Protein AF-A0AAW2V816-F1 (afdb_monomer)

Secondary structure (DSSP, 8-state):
--HHHHHHHHHHHHHHHHHHHHHHHTSPPHHHHHHHHT--SHHHHHHHHHTSTTHHHHTT-

Nearest PDB structures (foldseek):
  9b8o-assembly1_d  TM=9.071E-01  e=4.879E-04  Rattus norvegi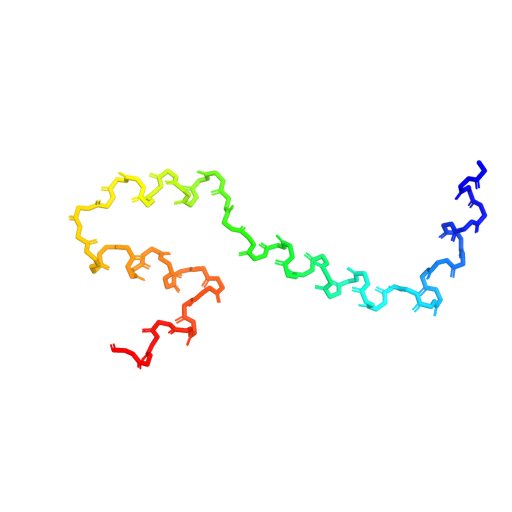cus
  7u4t-assembly1_Q  TM=8.893E-01  e=1.074E-03  Homo sapiens
  8eau-assembly1_d  TM=8.666E-01  e=2.212E-03  Saccharomyces cerevisiae
  7tmt-assembly1_d  TM=8.679E-01  e=3.073E-03  Saccharomyces cerevisiae

InterPro domains:
  IPR002843 ATPase, V0 complex, C/D subunit [PF01992] (16-60)
  IPR016727 ATPase, V0 complex, subunit D [PTHR11028] (1-60)
  IPR036079 V-type ATP synthase subunit C/D subunit superfamily [SSF103486] (14-60)
  IPR044911 V-type ATP synthase C/D subunit, domain 3 superfamily [G3DSA:1.10.132.50] (14-61)

Structure (mmCIF, N/CA/C/O backbone):
data_AF-A0AAW2V816-F1
#
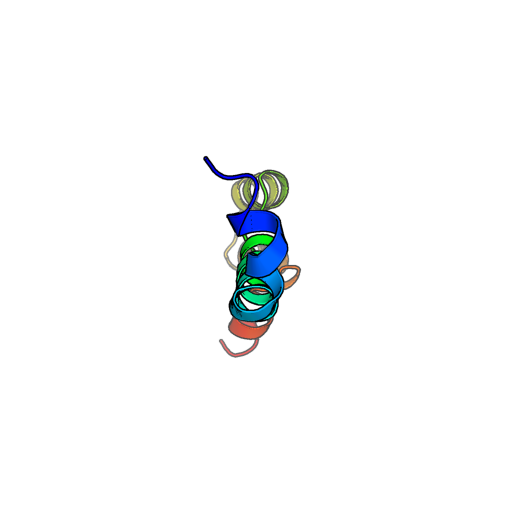_entry.id   AF-A0AAW2V816-F1
#
loop_
_atom_site.group_PDB
_atom_site.id
_atom_site.type_symbol
_atom_site.label_atom_id
_atom_site.label_alt_id
_atom_site.label_comp_id
_atom_site.label_asym_id
_atom_site.label_entity_id
_atom_site.label_seq_id
_atom_site.pdbx_PDB_ins_code
_atom_site.Cartn_x
_atom_site.Cartn_y
_atom_site.Cartn_z
_atom_site.occupancy
_atom_site.B_iso_or_equiv
_atom_site.auth_seq_id
_atom_site.auth_comp_id
_atom_site.auth_asym_id
_atom_site.auth_atom_id
_atom_site.pdbx_PDB_model_num
ATOM 1 N N . MET A 1 1 ? 12.528 18.881 -19.854 1.00 52.06 1 MET A N 1
ATOM 2 C CA . MET A 1 1 ? 12.962 17.973 -20.933 1.00 52.06 1 MET A CA 1
ATOM 3 C C . MET A 1 1 ? 12.800 16.541 -20.426 1.00 52.06 1 MET A C 1
ATOM 5 O O . MET A 1 1 ? 13.784 15.940 -20.067 1.00 52.06 1 MET A O 1
ATOM 9 N N . TYR A 1 2 ? 11.561 16.035 -20.323 1.00 62.03 2 TYR A N 1
ATOM 10 C CA . TYR A 1 2 ? 11.263 14.684 -19.791 1.00 62.03 2 TYR A CA 1
ATOM 11 C C . TYR A 1 2 ? 10.806 13.690 -20.877 1.00 62.03 2 TYR A C 1
ATOM 13 O O . TYR A 1 2 ? 10.662 12.499 -20.625 1.00 62.03 2 TYR A O 1
ATOM 21 N N . GLY A 1 3 ? 10.552 14.171 -22.101 1.00 65.94 3 GLY A N 1
ATOM 22 C CA . GLY A 1 3 ? 9.929 13.362 -23.153 1.00 65.94 3 GLY A CA 1
ATOM 23 C C . GLY A 1 3 ? 10.815 12.237 -23.693 1.00 65.94 3 GLY A C 1
ATOM 24 O O . GLY A 1 3 ? 10.298 11.176 -24.014 1.00 65.94 3 GLY A O 1
ATOM 25 N N . PHE A 1 4 ? 12.135 12.441 -23.772 1.00 71.12 4 PHE A N 1
ATOM 26 C CA . PHE A 1 4 ? 13.052 11.416 -24.290 1.00 71.12 4 PHE A CA 1
ATOM 27 C C . PHE A 1 4 ? 13.380 10.344 -23.241 1.00 71.12 4 PHE A C 1
ATOM 29 O O . PHE A 1 4 ? 13.484 9.171 -23.581 1.00 71.12 4 PHE A O 1
ATOM 36 N N . GLU A 1 5 ? 13.457 10.720 -21.960 1.00 73.25 5 GLU A N 1
ATOM 37 C CA . GLU A 1 5 ? 13.710 9.779 -20.862 1.00 73.25 5 GLU A CA 1
ATOM 38 C C . GLU A 1 5 ? 12.593 8.737 -20.744 1.00 73.25 5 GLU A C 1
ATOM 40 O O . GLU A 1 5 ? 12.883 7.555 -20.603 1.00 73.25 5 GLU A O 1
ATOM 45 N N . ALA A 1 6 ? 11.324 9.132 -20.901 1.00 77.19 6 ALA A N 1
ATOM 46 C CA . ALA A 1 6 ? 10.195 8.200 -20.861 1.00 77.19 6 ALA A CA 1
ATOM 47 C C . ALA A 1 6 ? 10.223 7.142 -21.986 1.00 77.19 6 ALA A C 1
ATOM 49 O O . ALA A 1 6 ? 9.701 6.044 -21.800 1.00 77.19 6 ALA A O 1
ATOM 50 N N . LEU A 1 7 ? 10.848 7.441 -23.135 1.00 84.38 7 LEU A N 1
ATOM 51 C CA . LEU A 1 7 ? 10.932 6.516 -24.274 1.00 84.38 7 LEU A CA 1
ATOM 52 C C . LEU A 1 7 ? 11.924 5.372 -24.029 1.00 84.38 7 LEU A C 1
ATOM 54 O O . LEU A 1 7 ? 11.710 4.266 -24.520 1.00 84.38 7 LEU A O 1
ATOM 58 N N . THR A 1 8 ? 12.995 5.620 -23.269 1.00 90.00 8 THR A N 1
ATOM 59 C CA . THR A 1 8 ? 14.039 4.619 -22.982 1.00 90.00 8 THR A CA 1
ATOM 60 C C . THR A 1 8 ? 14.027 4.122 -21.539 1.00 90.00 8 THR A C 1
ATOM 62 O O . THR A 1 8 ? 14.681 3.126 -21.240 1.00 90.00 8 THR A O 1
ATOM 65 N N . PHE A 1 9 ? 13.281 4.768 -20.635 1.00 91.38 9 PHE A N 1
ATOM 66 C CA . PHE A 1 9 ? 13.233 4.424 -19.210 1.00 91.38 9 PHE A CA 1
ATOM 67 C C . PHE A 1 9 ? 12.882 2.954 -18.983 1.00 91.38 9 PHE A C 1
ATOM 69 O O . PHE A 1 9 ? 13.572 2.265 -18.236 1.00 91.38 9 PHE A O 1
ATOM 76 N N . ASN A 1 10 ? 11.871 2.440 -19.685 1.00 93.31 10 ASN A N 1
ATOM 77 C CA . ASN A 1 10 ? 11.404 1.066 -19.500 1.00 93.31 10 ASN A CA 1
ATOM 78 C C . ASN A 1 10 ? 12.456 0.004 -19.863 1.00 93.31 10 ASN A C 1
ATOM 80 O O . ASN A 1 10 ? 12.372 -1.106 -19.346 1.00 93.31 10 ASN A O 1
ATOM 84 N N . ILE A 1 11 ? 13.460 0.344 -20.682 1.00 93.44 11 ILE A N 1
ATOM 85 C CA . ILE A 1 11 ? 14.554 -0.568 -21.062 1.00 93.44 11 ILE A CA 1
ATOM 86 C C . ILE A 1 11 ? 15.388 -0.959 -19.835 1.00 93.44 11 ILE A C 1
ATOM 88 O O . ILE A 1 11 ? 15.839 -2.097 -19.731 1.00 93.44 11 ILE A O 1
ATOM 92 N N . HIS A 1 12 ? 15.575 -0.032 -18.893 1.00 92.62 12 HIS A N 1
ATOM 93 C CA . HIS A 1 12 ? 16.423 -0.240 -17.716 1.00 92.62 12 HIS A CA 1
ATOM 94 C C . HIS A 1 12 ? 15.632 -0.255 -16.402 1.00 92.62 12 HIS A C 1
ATOM 96 O O . HIS A 1 12 ? 15.959 -1.010 -15.491 1.00 92.62 12 HIS A O 1
ATOM 102 N N . GLY A 1 13 ? 14.593 0.574 -16.293 1.00 94.06 13 GLY A N 1
ATOM 103 C CA . GLY A 1 13 ? 13.834 0.804 -15.065 1.00 94.06 13 GLY A CA 1
ATOM 104 C C . GLY A 1 13 ? 12.473 0.117 -15.007 1.00 94.06 13 GLY A C 1
ATOM 105 O O . GLY A 1 13 ? 11.903 0.038 -13.924 1.00 94.06 13 GLY A O 1
ATOM 106 N N . GLY A 1 14 ? 11.954 -0.410 -16.122 1.00 94.69 14 GLY A N 1
ATOM 107 C CA . GLY A 1 14 ? 10.569 -0.897 -16.198 1.00 94.69 14 GLY A CA 1
ATOM 108 C C . GLY A 1 14 ? 10.257 -2.028 -15.212 1.00 94.69 14 GLY A C 1
ATOM 109 O O . GLY A 1 14 ? 9.221 -2.010 -14.556 1.00 94.69 14 GLY A O 1
ATOM 110 N N . TYR A 1 15 ? 11.178 -2.982 -15.042 1.00 96.38 15 TYR A N 1
ATOM 111 C CA . TYR A 1 15 ? 11.002 -4.088 -14.092 1.00 96.38 15 TYR A CA 1
ATOM 112 C C . TYR A 1 15 ? 10.938 -3.607 -12.634 1.00 96.38 15 TYR A C 1
ATOM 114 O O . TYR A 1 15 ? 10.036 -3.987 -11.889 1.00 96.38 15 TYR A O 1
ATOM 122 N N . LEU A 1 16 ? 11.870 -2.738 -12.229 1.00 96.94 16 LEU A N 1
ATOM 123 C CA . LEU A 1 16 ? 11.887 -2.187 -10.873 1.00 96.94 16 LEU A CA 1
ATOM 124 C C . LEU A 1 16 ? 10.685 -1.271 -10.627 1.00 96.94 16 LEU A C 1
ATOM 126 O O . LEU A 1 16 ? 10.098 -1.314 -9.550 1.00 9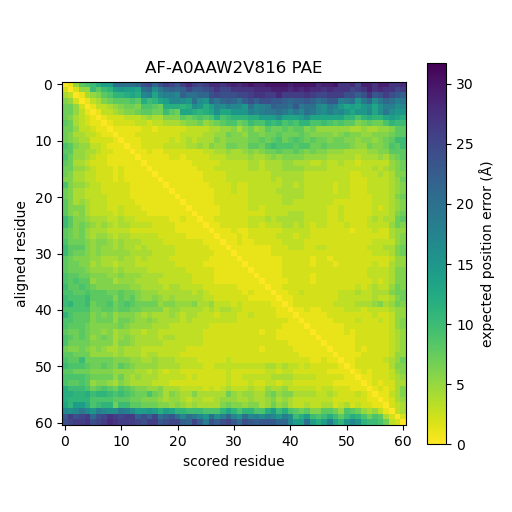6.94 16 LEU A O 1
ATOM 130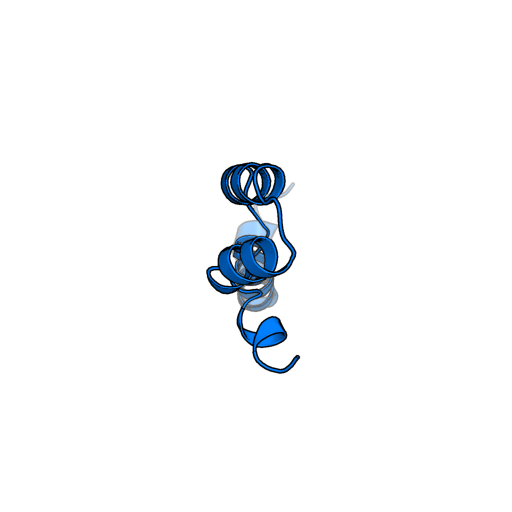 N N . GLU A 1 17 ? 10.283 -0.483 -11.625 1.00 96.00 17 GLU A N 1
ATOM 131 C CA . GLU A 1 17 ? 9.097 0.367 -11.544 1.00 96.00 17 GLU A CA 1
ATOM 132 C C . GLU A 1 17 ? 7.825 -0.465 -11.351 1.00 96.00 17 GLU A C 1
ATOM 134 O O . GLU A 1 17 ? 7.020 -0.150 -10.474 1.00 96.00 17 GLU A O 1
ATOM 139 N N . ALA A 1 18 ? 7.685 -1.573 -12.085 1.00 95.94 18 ALA A N 1
ATOM 140 C CA . ALA A 1 18 ? 6.571 -2.501 -11.926 1.00 95.94 18 ALA A CA 1
ATOM 141 C C . ALA A 1 18 ? 6.519 -3.107 -10.514 1.00 95.94 18 ALA A C 1
ATOM 143 O O . ALA A 1 18 ? 5.451 -3.133 -9.905 1.00 95.94 18 ALA A O 1
ATOM 144 N N . ILE A 1 19 ? 7.661 -3.526 -9.955 1.00 97.38 19 ILE A N 1
ATOM 145 C CA . ILE A 1 19 ? 7.731 -4.043 -8.578 1.00 97.38 19 ILE A CA 1
ATOM 146 C C . ILE A 1 19 ? 7.335 -2.969 -7.566 1.00 97.38 19 ILE A C 1
ATOM 148 O O . ILE A 1 19 ? 6.498 -3.212 -6.699 1.00 97.38 19 ILE A O 1
ATOM 152 N N . VAL A 1 20 ? 7.911 -1.770 -7.673 1.00 97.31 20 VAL A N 1
ATOM 153 C CA . VAL A 1 20 ? 7.626 -0.666 -6.746 1.00 97.31 20 VAL A CA 1
ATOM 154 C C . VAL A 1 20 ? 6.151 -0.268 -6.815 1.00 97.31 20 VAL A C 1
ATOM 156 O O . VAL A 1 20 ? 5.529 -0.026 -5.781 1.00 97.31 20 VAL A O 1
ATOM 159 N N . ARG A 1 21 ? 5.557 -0.246 -8.013 1.00 96.88 21 ARG A N 1
ATOM 160 C CA . ARG A 1 21 ? 4.114 -0.030 -8.190 1.00 96.88 21 ARG A CA 1
ATOM 161 C C . ARG A 1 21 ? 3.279 -1.161 -7.598 1.00 96.88 21 ARG A C 1
ATOM 163 O O . ARG A 1 21 ? 2.240 -0.867 -7.013 1.00 96.88 21 ARG A O 1
ATOM 170 N N . GLY A 1 22 ? 3.740 -2.406 -7.712 1.00 95.69 22 GLY A N 1
ATOM 171 C CA . GLY A 1 22 ? 3.152 -3.565 -7.043 1.00 95.69 22 GLY A CA 1
ATOM 172 C C . GLY A 1 22 ? 3.093 -3.361 -5.531 1.00 95.69 22 GLY A C 1
ATOM 173 O O . GLY A 1 22 ? 2.006 -3.334 -4.969 1.00 95.69 22 GLY A O 1
ATOM 174 N N . TYR A 1 23 ? 4.226 -3.062 -4.888 1.00 95.50 23 TYR A N 1
ATOM 175 C CA . TYR A 1 23 ? 4.260 -2.777 -3.446 1.00 95.50 23 TYR A CA 1
ATOM 176 C C . TYR A 1 23 ? 3.418 -1.566 -3.043 1.00 95.50 23 TYR A C 1
ATOM 178 O O . TYR A 1 23 ? 2.784 -1.572 -1.992 1.00 95.50 23 TYR A O 1
ATOM 186 N N . ARG A 1 24 ? 3.367 -0.523 -3.880 1.00 96.00 24 ARG A N 1
ATOM 187 C CA . ARG A 1 24 ? 2.477 0.620 -3.646 1.00 96.00 24 ARG A CA 1
ATOM 188 C C . ARG A 1 24 ? 1.003 0.202 -3.661 1.00 96.00 24 ARG A C 1
ATOM 190 O O . ARG A 1 24 ? 0.212 0.801 -2.939 1.00 96.00 24 ARG A O 1
ATOM 197 N N . SER A 1 25 ? 0.628 -0.775 -4.487 1.00 94.12 25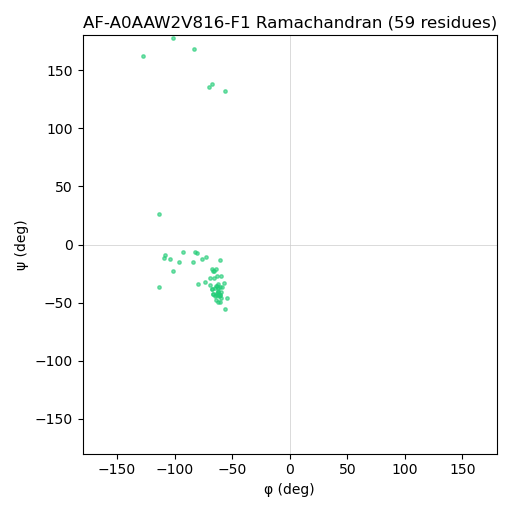 SER A N 1
ATOM 198 C CA . SER A 1 25 ? -0.743 -1.291 -4.553 1.00 94.12 25 SER A CA 1
ATOM 199 C C . SER A 1 25 ? -1.167 -2.024 -3.279 1.00 94.12 25 SER A C 1
ATOM 201 O O . SER A 1 25 ? -2.364 -2.094 -3.019 1.00 94.12 25 SER A O 1
ATOM 203 N N . GLY A 1 26 ? -0.210 -2.520 -2.494 1.00 93.81 26 GLY A N 1
ATOM 204 C CA . GLY A 1 26 ? -0.447 -3.161 -1.200 1.00 93.81 26 GLY A CA 1
ATOM 205 C C . GLY A 1 26 ? -0.625 -2.218 -0.023 1.00 93.81 26 GLY A C 1
ATOM 206 O O . GLY A 1 26 ? -0.923 -2.664 1.085 1.00 93.81 26 GLY A O 1
ATOM 207 N N . LEU A 1 27 ? -0.425 -0.914 -0.228 1.00 96.00 27 LEU A N 1
ATOM 208 C CA . LEU A 1 27 ? -0.655 0.072 0.820 1.00 96.00 27 LEU A CA 1
ATOM 209 C C . LEU A 1 27 ? -2.147 0.162 1.137 1.00 96.00 27 LEU A C 1
ATOM 211 O O . LEU A 1 27 ? -2.984 0.208 0.235 1.00 96.00 27 LEU A O 1
ATOM 215 N N . LEU A 1 28 ? -2.455 0.257 2.431 1.00 96.25 28 LEU A N 1
ATOM 216 C CA . LEU A 1 28 ? -3.826 0.391 2.911 1.00 96.25 28 LEU A CA 1
ATOM 217 C C . LEU A 1 28 ? -4.512 1.603 2.278 1.00 96.25 28 LEU A C 1
ATOM 219 O O . LEU A 1 28 ? -3.978 2.718 2.243 1.00 96.25 28 LEU A O 1
ATOM 223 N N . THR A 1 29 ? -5.721 1.373 1.787 1.00 96.00 29 THR A N 1
ATOM 224 C CA . THR A 1 29 ? -6.560 2.410 1.203 1.00 96.00 29 THR A CA 1
ATOM 225 C C . THR A 1 29 ? -7.316 3.162 2.293 1.00 96.00 29 THR A C 1
ATOM 227 O O . THR A 1 29 ? -7.418 2.730 3.441 1.00 96.00 29 THR A O 1
ATOM 230 N N . ALA A 1 30 ? -7.924 4.291 1.928 1.00 96.81 30 ALA A N 1
ATOM 231 C CA . ALA A 1 30 ? -8.808 5.006 2.842 1.00 96.81 30 ALA A CA 1
ATOM 232 C C . ALA A 1 30 ? -9.965 4.122 3.348 1.00 96.81 30 ALA A C 1
ATOM 234 O O . ALA A 1 30 ? -10.386 4.275 4.491 1.00 96.81 30 ALA A O 1
ATOM 235 N N . ALA A 1 31 ? -10.469 3.191 2.530 1.00 95.38 31 ALA A N 1
ATOM 236 C CA . ALA A 1 31 ? -11.519 2.264 2.944 1.00 95.38 31 ALA A CA 1
ATOM 237 C C . ALA A 1 31 ? -11.019 1.290 4.022 1.00 95.38 31 ALA A C 1
ATOM 239 O O . ALA A 1 31 ? -11.696 1.104 5.030 1.00 95.38 31 ALA A O 1
ATOM 240 N N . ASP A 1 32 ? -9.806 0.753 3.866 1.00 95.38 32 ASP A N 1
ATOM 241 C CA . ASP A 1 32 ? -9.193 -0.135 4.861 1.00 95.38 32 ASP A CA 1
ATOM 242 C C . ASP A 1 32 ? -9.007 0.584 6.201 1.00 95.38 32 ASP A C 1
ATOM 244 O O . ASP A 1 32 ? -9.382 0.057 7.246 1.00 95.38 32 ASP A O 1
ATOM 248 N N . TYR A 1 33 ? -8.523 1.830 6.180 1.00 96.38 33 TYR A N 1
ATOM 249 C CA . TYR A 1 33 ? -8.404 2.644 7.393 1.00 96.38 33 TYR A CA 1
ATOM 250 C C . TYR A 1 33 ? -9.753 2.927 8.065 1.00 96.38 33 TYR A C 1
ATOM 252 O O . TYR A 1 33 ? -9.827 2.921 9.294 1.00 96.38 33 TYR A O 1
ATOM 260 N N . ASN A 1 34 ? -10.820 3.153 7.292 1.00 96.31 34 ASN A N 1
ATOM 261 C CA . ASN A 1 34 ? -12.163 3.328 7.854 1.00 96.31 34 ASN A CA 1
ATOM 262 C C . ASN A 1 34 ? -12.640 2.062 8.577 1.00 96.31 34 ASN A C 1
ATOM 264 O O . ASN A 1 34 ? -13.190 2.172 9.670 1.00 96.31 34 ASN A O 1
ATOM 268 N N . ASN A 1 35 ? -12.384 0.880 8.009 1.00 93.88 35 ASN A N 1
ATOM 269 C CA . ASN A 1 35 ? -12.720 -0.398 8.642 1.00 93.88 35 ASN A CA 1
ATOM 270 C C . ASN A 1 35 ? -11.913 -0.610 9.935 1.00 93.88 35 ASN A C 1
ATOM 272 O O . ASN A 1 35 ? -12.473 -0.966 10.968 1.00 93.88 35 ASN A O 1
ATOM 276 N N . LEU A 1 36 ? -10.608 -0.316 9.912 1.00 95.12 36 LEU A N 1
ATOM 277 C CA . LEU A 1 36 ? -9.737 -0.441 11.087 1.00 95.12 36 LEU A CA 1
ATOM 278 C C . LEU A 1 36 ? -10.143 0.494 12.234 1.00 95.12 36 LEU A C 1
ATOM 280 O O . LEU A 1 36 ? -10.049 0.111 13.395 1.00 95.12 36 LEU A O 1
ATOM 284 N N . CYS A 1 37 ? -10.623 1.702 11.930 1.00 96.06 37 CYS A N 1
ATOM 285 C CA . CYS A 1 37 ? -11.083 2.653 12.947 1.00 96.06 37 CYS A CA 1
ATOM 286 C C . CYS A 1 37 ? -12.353 2.186 13.683 1.00 96.06 37 CYS A C 1
ATOM 288 O O . CYS A 1 37 ? -12.641 2.681 14.770 1.00 96.06 37 CYS A O 1
ATOM 290 N N . GLN A 1 38 ? -13.117 1.271 13.084 1.00 95.56 38 GLN A N 1
ATOM 291 C CA . GLN A 1 38 ? -14.354 0.722 13.649 1.00 95.56 38 GLN A CA 1
ATOM 292 C C . GLN A 1 38 ? -14.126 -0.572 14.440 1.00 95.56 38 GLN A C 1
ATOM 294 O O . GLN A 1 38 ? -15.063 -1.079 15.047 1.00 95.56 38 GLN A O 1
ATOM 299 N N . CYS A 1 39 ? -12.907 -1.115 14.431 1.00 96.81 39 CYS A N 1
ATOM 300 C CA . CYS A 1 39 ? -12.579 -2.327 15.170 1.00 96.81 39 CYS A CA 1
ATOM 301 C C . CYS A 1 39 ? -12.577 -2.065 16.680 1.00 96.81 39 CYS A C 1
ATOM 303 O O . CYS A 1 39 ? -11.992 -1.086 17.147 1.00 96.81 39 CYS A O 1
ATOM 305 N N . GLU A 1 40 ? -13.173 -2.976 17.446 1.00 96.50 40 GLU A N 1
ATOM 306 C CA . GLU A 1 40 ? -13.239 -2.880 18.910 1.00 96.50 40 GLU A CA 1
ATOM 307 C C . GLU A 1 40 ? -12.200 -3.782 19.588 1.00 96.50 40 GLU A C 1
ATOM 309 O O . GLU A 1 40 ? -11.790 -3.523 20.722 1.00 96.50 40 GLU A O 1
ATOM 314 N N . THR A 1 41 ? -11.736 -4.824 18.891 1.00 95.50 41 THR A N 1
ATOM 315 C CA . THR A 1 41 ? -10.769 -5.791 19.416 1.00 95.50 41 THR A CA 1
ATOM 316 C C . THR A 1 41 ? -9.561 -5.983 18.500 1.00 95.50 41 THR A C 1
ATOM 318 O O . THR A 1 41 ? -9.570 -5.661 17.310 1.00 95.50 41 THR A O 1
ATOM 321 N N . LEU A 1 42 ? -8.485 -6.545 19.061 1.00 92.62 42 LEU A N 1
ATOM 322 C CA . LEU A 1 42 ? -7.307 -6.932 18.280 1.00 92.62 42 LEU A CA 1
ATOM 323 C C . LEU A 1 42 ? -7.614 -8.067 17.292 1.00 92.62 42 LEU A C 1
ATOM 325 O O . LEU A 1 42 ? -6.972 -8.134 16.246 1.00 92.62 42 LEU A O 1
ATOM 329 N N . ASP A 1 43 ? -8.577 -8.936 17.602 1.00 92.88 43 ASP A N 1
ATOM 330 C CA . ASP A 1 43 ? -9.022 -9.992 16.691 1.00 92.88 43 ASP A CA 1
ATOM 331 C C . ASP A 1 43 ? -9.724 -9.412 15.456 1.00 92.88 43 ASP A C 1
ATOM 333 O O . ASP A 1 43 ? -9.439 -9.852 14.341 1.00 92.88 43 ASP A O 1
ATOM 337 N N . ASP A 1 44 ? -10.525 -8.353 15.613 1.00 93.94 44 A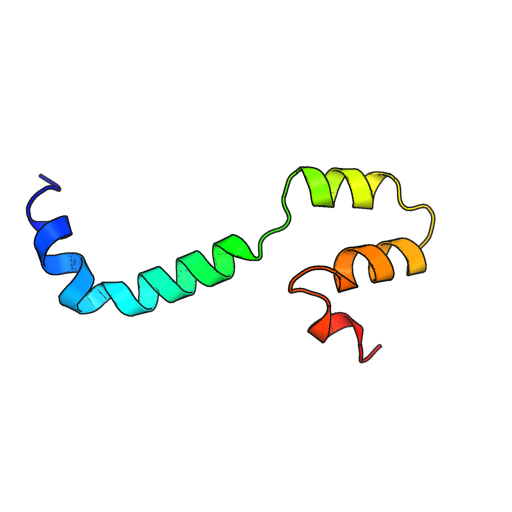SP A N 1
ATOM 338 C CA . ASP A 1 44 ? -11.142 -7.644 14.480 1.00 93.94 44 ASP A CA 1
ATOM 339 C C . ASP A 1 44 ? -10.076 -6.994 13.589 1.00 93.94 44 ASP A C 1
ATOM 341 O O . ASP A 1 44 ? -10.098 -7.131 12.363 1.00 93.94 44 ASP A O 1
ATOM 345 N N . ILE A 1 45 ? -9.074 -6.351 14.200 1.00 93.88 45 ILE A N 1
ATOM 346 C CA . ILE A 1 45 ? -7.942 -5.764 13.468 1.00 93.88 45 ILE A CA 1
ATOM 347 C C . ILE A 1 45 ? -7.190 -6.850 12.691 1.00 93.88 45 ILE A C 1
ATOM 349 O O . ILE A 1 45 ? -6.894 -6.667 11.508 1.00 93.88 45 ILE A O 1
ATOM 353 N N . LYS A 1 46 ? -6.898 -7.995 13.322 1.00 93.06 46 LYS A N 1
ATOM 354 C CA . LYS A 1 46 ? -6.251 -9.132 12.653 1.00 93.06 46 LYS A CA 1
ATOM 355 C C . LYS A 1 46 ? -7.099 -9.650 11.497 1.00 93.06 46 LYS A C 1
ATOM 357 O O . LYS A 1 46 ? -6.542 -9.912 10.433 1.00 93.06 46 LYS A O 1
ATOM 362 N N . MET A 1 47 ? -8.412 -9.774 11.672 1.00 93.56 47 MET A N 1
ATOM 363 C CA . MET A 1 47 ? -9.334 -10.215 10.625 1.00 93.56 47 MET A CA 1
ATOM 364 C C . MET A 1 47 ? -9.305 -9.265 9.421 1.00 93.56 47 MET A C 1
ATOM 366 O O . MET A 1 47 ? -9.121 -9.718 8.290 1.00 93.56 47 MET A O 1
ATOM 370 N N . HIS A 1 48 ? -9.416 -7.956 9.653 1.00 93.94 48 HIS A N 1
ATOM 371 C CA . HIS A 1 48 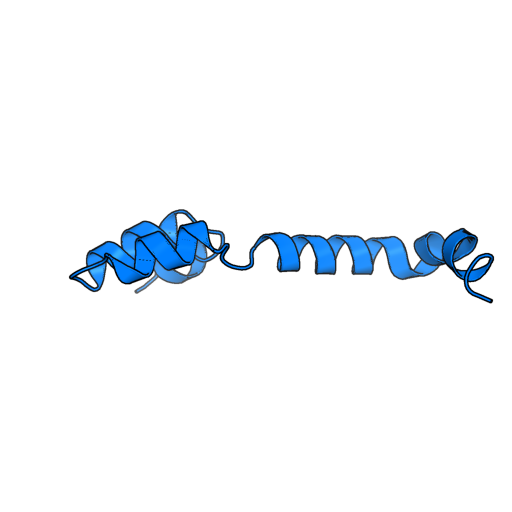? -9.401 -6.957 8.584 1.00 93.94 48 HIS A CA 1
ATOM 372 C C . HIS A 1 48 ? -8.046 -6.869 7.876 1.00 93.94 48 HIS A C 1
ATOM 374 O O . HIS A 1 48 ? -8.000 -6.837 6.648 1.00 93.94 48 HIS A O 1
ATOM 380 N N . LEU A 1 49 ? -6.934 -6.903 8.615 1.00 94.31 49 LEU A N 1
ATOM 381 C CA . LEU A 1 49 ? -5.598 -6.913 8.015 1.00 94.31 49 LEU A CA 1
ATOM 382 C C . LEU A 1 49 ? -5.286 -8.232 7.296 1.00 94.31 49 LEU A C 1
ATOM 384 O O . LEU A 1 49 ? -4.547 -8.222 6.312 1.00 94.31 49 LEU A O 1
ATOM 388 N N . SER A 1 50 ? -5.873 -9.355 7.719 1.00 93.38 50 SER A N 1
ATOM 389 C CA . SER A 1 50 ? -5.696 -10.651 7.048 1.00 93.38 50 SER A CA 1
ATOM 390 C C . SER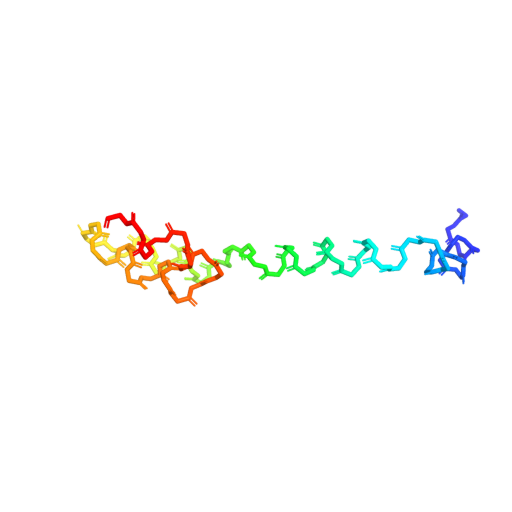 A 1 50 ? -6.295 -10.696 5.643 1.00 93.38 50 SER A C 1
ATOM 392 O O . SER A 1 50 ? -5.853 -11.499 4.826 1.00 93.38 50 SER A O 1
ATOM 394 N N . ALA A 1 51 ? -7.261 -9.824 5.345 1.00 90.69 51 ALA A N 1
ATOM 395 C CA . ALA A 1 51 ? -7.831 -9.660 4.008 1.00 90.69 51 ALA A CA 1
ATOM 396 C C . ALA A 1 51 ? -6.963 -8.791 3.072 1.00 90.69 51 ALA A C 1
ATOM 398 O O . ALA A 1 51 ? -7.264 -8.678 1.885 1.00 90.69 51 ALA A O 1
ATOM 399 N N . THR A 1 52 ? -5.899 -8.178 3.594 1.00 92.69 52 THR A N 1
ATOM 400 C CA . THR A 1 52 ? -4.945 -7.360 2.830 1.00 92.69 52 THR A CA 1
ATOM 401 C C . THR A 1 52 ? -3.661 -8.145 2.541 1.00 92.69 52 THR A C 1
ATOM 403 O O . THR A 1 52 ? -3.475 -9.259 3.035 1.00 92.69 52 THR A O 1
ATOM 406 N N . GLU A 1 53 ? -2.717 -7.550 1.805 1.00 91.94 53 GLU A N 1
ATOM 407 C CA . GLU A 1 53 ? -1.400 -8.166 1.567 1.00 91.94 53 GLU A CA 1
ATOM 408 C C . GLU A 1 53 ? -0.600 -8.423 2.862 1.00 91.94 53 GLU A C 1
ATOM 410 O O . GLU A 1 53 ? 0.357 -9.198 2.858 1.00 91.94 53 GLU A O 1
ATOM 415 N N . TYR A 1 54 ? -1.014 -7.841 3.996 1.00 93.38 54 TYR A N 1
ATOM 416 C CA . TYR A 1 54 ? -0.392 -8.081 5.297 1.00 93.38 54 TYR A CA 1
ATOM 417 C C . TYR A 1 54 ? -0.757 -9.433 5.936 1.00 93.38 54 TYR A C 1
ATOM 419 O O . TYR A 1 54 ? -0.102 -9.840 6.898 1.00 93.38 54 TYR A O 1
ATOM 427 N N . GLY A 1 55 ? -1.759 -10.156 5.421 1.00 90.94 55 GLY A N 1
ATOM 428 C CA . GLY A 1 55 ? -2.271 -11.373 6.060 1.00 90.94 55 GLY A CA 1
ATOM 429 C C . GLY A 1 55 ? -1.235 -12.478 6.259 1.00 90.94 55 GLY A C 1
ATOM 430 O O . GLY A 1 55 ? -1.210 -13.114 7.311 1.00 90.94 55 GLY A O 1
ATOM 431 N N . SER A 1 56 ? -0.306 -12.647 5.319 1.00 87.81 56 SER A N 1
ATOM 432 C CA . SER A 1 56 ? 0.778 -13.637 5.422 1.00 87.81 56 SER A CA 1
ATOM 433 C C . SER A 1 56 ? 1.685 -13.423 6.642 1.00 87.81 56 SER A C 1
ATOM 435 O O . SER A 1 56 ? 2.259 -14.378 7.162 1.00 87.81 56 SER A O 1
ATOM 437 N N . TYR A 1 57 ? 1.804 -12.185 7.132 1.00 88.81 57 TYR A N 1
ATOM 438 C CA . TYR A 1 57 ? 2.611 -11.859 8.312 1.00 88.81 57 TYR A CA 1
ATOM 439 C C . TYR A 1 57 ? 1.865 -12.095 9.631 1.00 88.81 57 TYR A C 1
ATOM 441 O O . TYR A 1 57 ? 2.493 -12.152 10.685 1.00 88.81 57 TYR A O 1
ATOM 449 N N . LEU A 1 58 ? 0.539 -12.249 9.581 1.00 86.38 58 LEU A N 1
ATOM 450 C CA . LEU A 1 58 ? -0.324 -12.396 10.756 1.00 86.38 58 LEU A CA 1
ATOM 451 C C . LEU A 1 58 ? -0.646 -13.858 11.093 1.00 86.38 58 LEU A C 1
ATOM 453 O O . LEU A 1 58 ? -1.084 -14.140 12.202 1.00 86.38 58 LEU A O 1
ATOM 457 N N . GLN A 1 59 ? -0.397 -14.791 10.169 1.00 76.19 59 GLN A N 1
ATOM 458 C CA . GLN A 1 59 ? -0.687 -16.223 10.338 1.00 76.19 59 GLN A CA 1
ATOM 459 C C . GLN A 1 59 ? 0.257 -16.960 11.307 1.00 76.19 59 GLN A C 1
ATOM 461 O O . GLN A 1 59 ? -0.019 -18.100 11.663 1.00 76.19 59 GLN A O 1
ATOM 466 N N . ASN A 1 60 ? 1.363 -16.339 11.732 1.00 60.84 60 ASN A N 1
ATOM 467 C CA . ASN A 1 60 ? 2.410 -16.982 12.542 1.00 60.84 60 ASN A CA 1
ATOM 468 C C . ASN A 1 60 ? 2.531 -16.416 13.975 1.00 60.84 60 ASN A C 1
ATOM 470 O O . ASN A 1 60 ? 3.621 -16.454 14.547 1.00 60.84 60 ASN A O 1
ATOM 474 N N . GLY A 1 61 ? 1.450 -15.862 14.539 1.00 53.47 61 GLY A N 1
ATOM 475 C CA . GLY A 1 61 ? 1.432 -15.237 15.871 1.00 53.47 61 GLY A CA 1
ATOM 476 C C . GLY A 1 61 ? 0.403 -15.829 16.818 1.00 53.47 61 GLY A C 1
ATOM 477 O O . GLY A 1 61 ? -0.785 -15.856 16.428 1.00 53.47 61 GLY A O 1
#

Solvent-accessible surface area (backbone atoms only — not comparable to full-atom values): 3779 Å² total; per-resi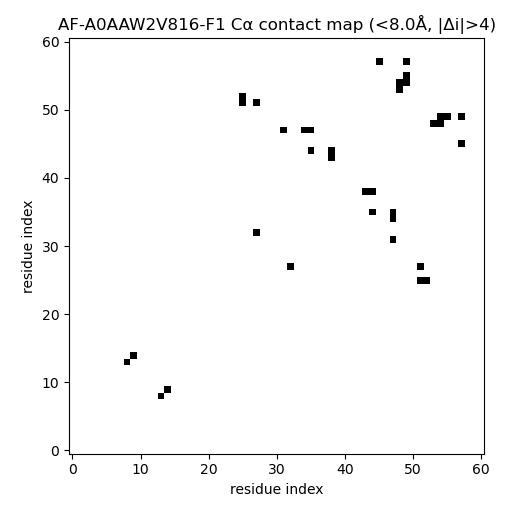due (Å²): 140,63,73,67,56,68,74,52,40,56,81,78,43,38,68,61,49,51,50,54,52,50,58,57,68,59,52,84,48,76,68,53,51,56,55,55,73,69,45,90,47,72,67,49,42,50,55,60,42,46,78,43,82,57,21,79,75,58,77,83,115

Mean predicted aligned error: 5.63 Å

Radius of gyration: 17.73 Å; Cα contacts (8 Å, |Δi|>4): 18; chains: 1; bounding box: 31×35×44 Å

pLDDT: mean 89.84, std 10.87, range [52.06, 97.38]

Foldseek 3Di:
DCVVCVVCVCVPCVVVVVVVVVVVVQDDDPVLVVQCVPDPDPVSVLVSCCVGPCVVVSPPD

Organism: Sesamum radiatum (NCBI:txid300843)

Sequence (61 aa):
MYGFEALTFNIHGGYLEAIVRGYRSGLLTAADYNNLCQCETLDDIKMHLSATEYGSYLQNG